Protein AF-A0A4U6LRL7-F1 (afdb_monomer)

pLDDT: mean 92.48, std 4.4, range [77.06, 97.94]

Radius of gyration: 15.13 Å; Cα contacts (8 Å, |Δi|>4): 136; chains: 1; bounding box: 31×24×38 Å

Structure (mmCIF, N/CA/C/O backbone):
data_AF-A0A4U6LRL7-F1
#
_entry.id   AF-A0A4U6LRL7-F1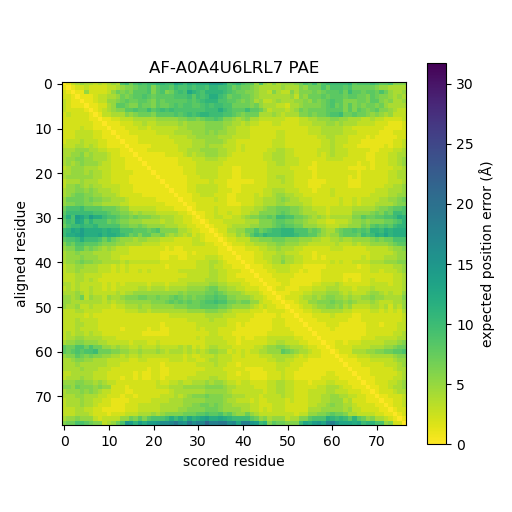
#
loop_
_atom_site.group_PDB
_atom_site.id
_atom_site.type_symbol
_atom_site.label_atom_id
_atom_site.label_alt_id
_atom_site.label_comp_id
_atom_site.label_asym_id
_atom_site.label_entity_id
_atom_site.label_seq_id
_atom_site.pdbx_PDB_ins_code
_atom_site.Cartn_x
_atom_site.Cartn_y
_atom_site.Cartn_z
_atom_site.occupancy
_atom_site.B_iso_or_equiv
_atom_site.auth_seq_id
_atom_site.auth_comp_id
_atom_site.auth_asym_id
_atom_site.auth_atom_id
_atom_site.pdbx_PDB_model_num
ATOM 1 N N . TRP A 1 1 ? 16.753 -1.667 -4.319 1.00 84.25 1 TRP A N 1
ATOM 2 C CA . TRP A 1 1 ? 16.542 -3.081 -3.964 1.00 84.25 1 TRP A CA 1
ATOM 3 C C . TRP A 1 1 ? 17.417 -3.927 -4.852 1.00 84.25 1 TRP A C 1
ATOM 5 O O . TRP A 1 1 ? 17.228 -3.889 -6.060 1.00 84.25 1 TRP A O 1
ATOM 15 N N . ASP A 1 2 ? 18.329 -4.700 -4.280 1.00 83.50 2 ASP A N 1
ATOM 16 C CA . ASP A 1 2 ? 19.122 -5.645 -5.063 1.00 83.50 2 ASP A CA 1
ATOM 17 C C . ASP A 1 2 ? 18.375 -6.975 -5.133 1.00 83.50 2 ASP A C 1
ATOM 19 O O . ASP A 1 2 ? 18.178 -7.658 -4.127 1.00 83.50 2 ASP A O 1
ATOM 23 N N . SER A 1 3 ? 17.886 -7.324 -6.322 1.00 82.31 3 SER A N 1
ATOM 24 C CA . SER A 1 3 ? 17.192 -8.591 -6.527 1.00 82.31 3 SER A CA 1
ATOM 25 C C . SER A 1 3 ? 18.215 -9.714 -6.634 1.00 82.31 3 SER A C 1
ATOM 27 O O . SER A 1 3 ? 18.934 -9.815 -7.626 1.00 82.31 3 SER A O 1
ATOM 29 N N . VAL A 1 4 ? 18.259 -10.587 -5.625 1.00 84.75 4 VAL A N 1
ATOM 30 C CA . VAL A 1 4 ? 19.126 -11.781 -5.624 1.00 84.75 4 VAL A CA 1
ATOM 31 C C . VAL A 1 4 ? 18.728 -12.753 -6.739 1.00 84.75 4 VAL A C 1
ATOM 33 O O . VAL A 1 4 ? 19.593 -13.352 -7.375 1.00 84.75 4 VAL A O 1
ATOM 36 N N . ILE A 1 5 ? 17.423 -12.885 -6.998 1.00 85.25 5 ILE A N 1
ATOM 37 C CA . ILE A 1 5 ? 16.882 -13.782 -8.029 1.00 85.25 5 ILE A CA 1
ATOM 38 C C . ILE A 1 5 ? 17.173 -13.227 -9.427 1.00 85.25 5 ILE A C 1
ATOM 40 O O . ILE A 1 5 ? 17.663 -13.962 -10.281 1.00 85.25 5 ILE A O 1
ATOM 44 N N . ASP A 1 6 ? 16.928 -11.932 -9.650 1.00 85.31 6 ASP A N 1
ATOM 45 C CA . ASP A 1 6 ? 17.098 -11.329 -10.978 1.00 85.31 6 ASP A CA 1
ATOM 46 C C . ASP A 1 6 ? 18.524 -10.817 -11.245 1.00 85.31 6 ASP A C 1
ATOM 48 O O . ASP A 1 6 ? 18.825 -10.414 -12.367 1.00 85.31 6 ASP A O 1
ATOM 52 N N . LYS A 1 7 ? 19.395 -10.811 -10.226 1.00 88.81 7 LYS A N 1
ATOM 53 C CA . LYS A 1 7 ? 20.784 -10.316 -10.265 1.00 88.81 7 LYS A CA 1
ATOM 54 C C . LYS A 1 7 ? 20.924 -8.876 -10.777 1.00 88.81 7 LYS A C 1
ATOM 56 O O . LYS A 1 7 ? 21.884 -8.556 -11.473 1.00 88.81 7 LYS A O 1
ATOM 61 N N . LYS A 1 8 ? 19.969 -8.012 -10.431 1.00 90.38 8 LYS A N 1
ATOM 62 C CA . LYS A 1 8 ? 19.964 -6.591 -10.807 1.00 90.38 8 LYS A CA 1
ATOM 63 C C . LYS A 1 8 ? 19.381 -5.714 -9.708 1.00 90.38 8 LYS A C 1
ATOM 65 O O . LYS A 1 8 ? 18.625 -6.193 -8.855 1.00 90.38 8 LYS A O 1
ATOM 70 N N . ALA A 1 9 ? 19.713 -4.431 -9.764 1.00 90.94 9 ALA A N 1
ATOM 71 C CA . ALA A 1 9 ? 19.173 -3.428 -8.865 1.00 90.94 9 ALA A CA 1
ATOM 72 C C . ALA A 1 9 ? 17.867 -2.855 -9.427 1.00 90.94 9 ALA A C 1
ATOM 74 O O . ALA A 1 9 ? 17.777 -2.510 -10.604 1.00 90.94 9 ALA A O 1
ATOM 75 N N . TYR A 1 10 ? 16.869 -2.724 -8.560 1.00 92.00 10 TYR A N 1
ATOM 76 C CA . TYR A 1 10 ? 15.631 -2.011 -8.831 1.00 92.00 10 TYR A CA 1
ATOM 77 C C . TYR A 1 10 ? 15.512 -0.790 -7.935 1.00 92.00 10 TYR A C 1
ATOM 79 O O . TYR A 1 10 ? 15.675 -0.868 -6.712 1.00 92.00 10 TYR A O 1
ATOM 87 N N . GLU A 1 11 ? 15.131 0.320 -8.539 1.00 93.62 11 GLU A N 1
ATOM 88 C CA . GLU A 1 11 ? 14.709 1.527 -7.846 1.00 93.62 11 GLU A CA 1
ATOM 89 C C . GLU A 1 11 ? 13.219 1.720 -8.091 1.00 93.62 11 GLU A C 1
ATOM 91 O O . GLU A 1 11 ? 12.726 1.433 -9.179 1.00 93.62 11 GLU A O 1
ATOM 96 N N . THR A 1 12 ? 12.453 2.119 -7.078 1.00 93.81 12 THR A N 1
ATOM 97 C CA . THR A 1 12 ? 11.016 2.350 -7.254 1.00 93.81 12 THR A CA 1
ATOM 98 C C . THR A 1 12 ? 10.578 3.612 -6.546 1.00 93.81 12 THR A C 1
ATOM 100 O O . THR A 1 12 ? 10.763 3.755 -5.341 1.00 93.81 12 THR A O 1
ATOM 103 N N . GLU A 1 13 ? 9.947 4.492 -7.311 1.00 95.50 13 GLU A N 1
ATOM 104 C CA . GLU A 1 13 ? 9.291 5.697 -6.83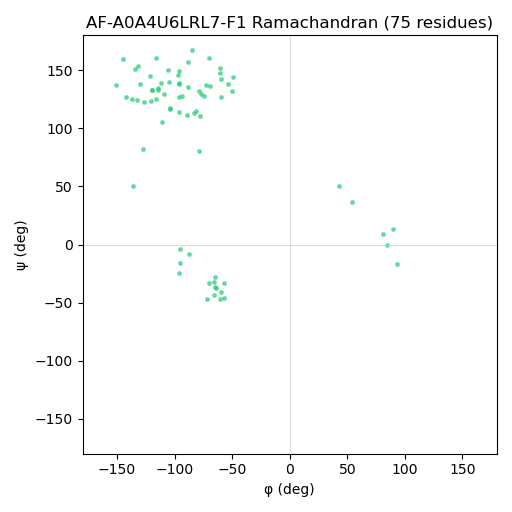6 1.00 95.50 13 GLU A CA 1
ATOM 105 C C . GLU A 1 13 ? 7.794 5.414 -6.662 1.00 95.50 13 GLU A C 1
ATOM 107 O O . GLU A 1 13 ? 7.129 4.926 -7.583 1.00 95.50 13 GLU A O 1
ATOM 112 N N . ILE A 1 14 ? 7.258 5.708 -5.475 1.00 95.44 14 ILE A N 1
ATOM 113 C CA . ILE A 1 14 ? 5.863 5.442 -5.108 1.00 95.44 14 ILE A CA 1
ATOM 114 C C . ILE A 1 14 ? 5.246 6.738 -4.595 1.00 95.44 14 ILE A C 1
ATOM 116 O O . ILE A 1 14 ? 5.711 7.310 -3.613 1.00 95.44 14 ILE A O 1
ATOM 120 N N . TRP A 1 15 ? 4.159 7.169 -5.228 1.00 96.06 15 TRP A N 1
ATOM 121 C CA . TRP A 1 15 ? 3.342 8.278 -4.754 1.00 96.06 15 TRP A CA 1
ATOM 122 C C . TRP A 1 15 ? 2.074 7.713 -4.134 1.00 96.06 15 TRP A C 1
ATOM 124 O O . TRP A 1 15 ? 1.265 7.074 -4.817 1.00 96.06 15 TRP A O 1
ATOM 134 N N . PHE A 1 16 ? 1.889 7.948 -2.840 1.00 93.88 16 PHE A N 1
ATOM 135 C CA . PHE A 1 16 ? 0.705 7.472 -2.134 1.00 93.88 16 PHE A CA 1
ATOM 136 C C . PHE A 1 16 ? -0.539 8.226 -2.586 1.00 93.88 16 PHE A C 1
ATOM 138 O O . PHE A 1 16 ? -0.533 9.449 -2.741 1.00 93.88 16 PHE A O 1
ATOM 145 N N . SER A 1 17 ? -1.618 7.479 -2.805 1.00 96.00 17 SER A N 1
ATOM 146 C CA . SER A 1 17 ? -2.912 8.075 -3.098 1.00 96.00 17 SER A CA 1
ATOM 147 C C . SER A 1 17 ? -3.469 8.769 -1.858 1.00 96.00 17 SER A C 1
ATOM 149 O O . SER A 1 17 ? -3.092 8.481 -0.717 1.00 96.00 17 SER A O 1
ATOM 151 N N . ARG A 1 18 ? -4.421 9.679 -2.079 1.00 96.94 18 ARG A N 1
ATOM 152 C CA . ARG A 1 18 ? -5.178 10.292 -0.982 1.00 96.94 18 ARG A CA 1
ATOM 153 C C . ARG A 1 18 ? -5.878 9.233 -0.126 1.00 96.94 18 ARG A C 1
ATOM 155 O O . ARG A 1 18 ? -5.989 9.416 1.078 1.00 96.94 18 ARG A O 1
ATOM 162 N N . GLU A 1 19 ? -6.312 8.135 -0.736 1.00 96.88 19 GLU A N 1
ATOM 163 C CA . GLU A 1 19 ? -6.963 7.008 -0.061 1.00 96.88 19 GLU A CA 1
ATOM 164 C C . GLU A 1 19 ? -5.998 6.287 0.886 1.00 96.88 19 GLU A C 1
ATOM 166 O O . GLU A 1 19 ? -6.366 5.998 2.023 1.00 96.88 19 GLU A O 1
ATOM 171 N N . THR A 1 20 ? -4.751 6.048 0.462 1.00 96.69 20 THR A N 1
ATOM 172 C CA . THR A 1 20 ? -3.710 5.504 1.347 1.00 96.69 20 THR A CA 1
ATOM 173 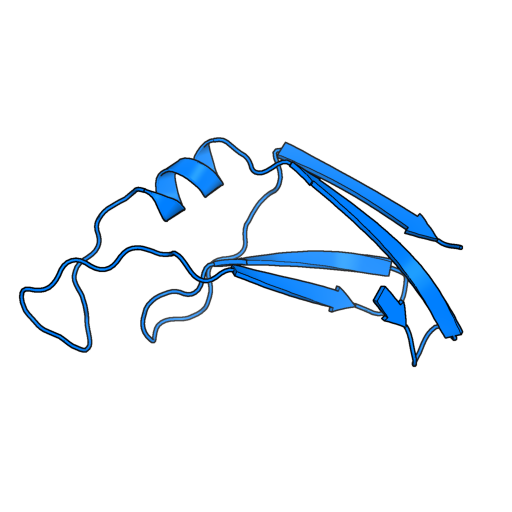C C . THR A 1 20 ? -3.453 6.448 2.519 1.00 96.69 20 THR A C 1
ATOM 175 O O . THR A 1 20 ? -3.478 6.013 3.667 1.00 96.69 20 THR A O 1
ATOM 178 N N . TRP A 1 21 ? -3.307 7.751 2.257 1.00 95.38 21 TRP A N 1
ATOM 179 C CA . TRP A 1 21 ? -3.158 8.758 3.314 1.00 95.38 21 TRP A CA 1
ATOM 180 C C . TRP A 1 21 ? -4.326 8.756 4.304 1.00 95.38 21 TRP A C 1
ATOM 182 O O . TRP A 1 21 ? -4.109 8.755 5.512 1.00 95.38 21 TRP A O 1
ATOM 192 N N . GLN A 1 22 ? -5.562 8.703 3.805 1.00 97.31 22 GLN A N 1
ATOM 193 C CA . GLN A 1 22 ? -6.758 8.628 4.642 1.00 97.31 22 GLN A CA 1
ATOM 194 C C . GLN A 1 22 ? -6.755 7.380 5.525 1.00 97.31 22 GLN A C 1
ATOM 196 O O . GLN A 1 22 ? -7.108 7.479 6.696 1.00 97.31 22 GLN A O 1
ATOM 201 N N . GLN A 1 23 ? -6.333 6.223 5.008 1.00 96.75 23 GLN A N 1
ATOM 202 C CA . GLN A 1 23 ? -6.221 5.001 5.809 1.00 96.75 23 GLN A CA 1
ATOM 203 C C . GLN A 1 23 ? -5.157 5.120 6.906 1.00 96.75 23 GLN A C 1
ATOM 205 O O . GLN A 1 23 ? -5.374 4.620 8.004 1.00 96.75 23 GLN A O 1
ATOM 210 N N . MET A 1 24 ? -4.039 5.801 6.646 1.00 95.81 24 MET A N 1
ATOM 211 C CA . MET A 1 24 ? -2.988 6.000 7.652 1.00 95.81 24 MET A CA 1
ATOM 212 C C . MET A 1 24 ? -3.415 6.962 8.769 1.00 95.81 24 MET A C 1
ATOM 214 O O . MET A 1 24 ? -3.028 6.778 9.918 1.00 95.81 24 MET A O 1
ATOM 218 N N . THR A 1 25 ? -4.239 7.971 8.463 1.00 95.56 25 THR A N 1
ATOM 219 C CA . THR A 1 25 ? -4.694 8.965 9.455 1.00 95.56 25 THR A CA 1
ATOM 220 C C . THR A 1 25 ? -6.053 8.644 10.076 1.00 95.56 25 THR A C 1
ATOM 222 O O . THR A 1 25 ? -6.525 9.392 10.930 1.00 95.56 25 THR A O 1
ATOM 225 N N . THR A 1 26 ? -6.722 7.575 9.637 1.00 96.44 26 THR A N 1
ATOM 226 C CA . THR A 1 26 ? -7.990 7.130 10.227 1.00 96.44 26 THR A CA 1
ATOM 227 C C . THR A 1 26 ? -7.717 6.400 11.535 1.00 96.44 26 THR A C 1
ATOM 229 O O . THR A 1 26 ? -6.901 5.485 11.589 1.00 96.44 26 THR A O 1
ATOM 232 N N . ALA A 1 27 ? -8.427 6.803 12.587 1.00 95.50 27 ALA A N 1
ATOM 233 C CA . ALA A 1 27 ? -8.431 6.111 13.865 1.00 95.50 27 ALA A CA 1
ATOM 234 C C . ALA A 1 27 ? -9.259 4.820 13.770 1.00 95.50 27 ALA A C 1
ATOM 236 O O . ALA A 1 27 ? -10.428 4.850 13.383 1.00 95.50 27 ALA A O 1
ATOM 237 N N . TYR A 1 28 ? -8.668 3.704 14.178 1.00 92.81 28 TYR A N 1
ATOM 238 C CA . TYR A 1 28 ? -9.314 2.400 14.303 1.00 92.81 28 TYR A CA 1
ATOM 239 C C . TYR A 1 28 ? -9.319 1.952 15.768 1.00 92.81 28 TYR A C 1
ATOM 241 O O . TYR A 1 28 ? -8.535 2.438 16.587 1.00 92.81 28 TYR A O 1
ATOM 249 N N . ALA A 1 29 ? -10.197 1.012 16.111 1.00 90.38 29 ALA A N 1
ATOM 250 C CA . ALA A 1 29 ? -10.145 0.355 17.411 1.00 90.38 29 ALA A CA 1
ATOM 251 C C . ALA A 1 29 ? -8.952 -0.611 17.466 1.00 90.38 29 ALA A C 1
ATOM 253 O O . ALA A 1 29 ? -8.700 -1.343 16.508 1.00 90.38 29 ALA A O 1
ATOM 254 N N . ASP A 1 30 ? -8.230 -0.627 18.585 1.00 91.12 30 ASP A N 1
ATOM 255 C CA . ASP A 1 30 ? -7.147 -1.584 18.791 1.00 91.12 30 ASP A CA 1
ATOM 256 C C . ASP A 1 30 ? -7.692 -2.941 19.294 1.00 91.12 30 ASP A C 1
ATOM 258 O O . ASP A 1 30 ? -8.197 -3.051 20.415 1.00 91.12 30 ASP A O 1
ATOM 262 N N . THR A 1 31 ? -7.573 -3.978 18.460 1.00 86.44 31 THR A N 1
ATOM 263 C CA . THR A 1 31 ? -7.987 -5.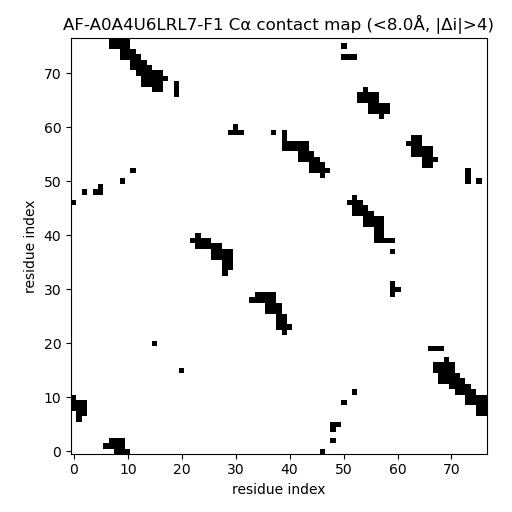366 18.722 1.00 86.44 31 THR A CA 1
ATOM 264 C C . THR A 1 31 ? -7.186 -6.025 19.850 1.00 86.44 31 THR A C 1
ATOM 266 O O . THR A 1 31 ? -7.706 -6.895 20.546 1.00 86.44 31 THR A O 1
ATOM 269 N N . TYR A 1 32 ? -5.935 -5.610 20.072 1.00 88.62 32 TYR A N 1
ATOM 270 C CA . TYR A 1 32 ? -5.064 -6.154 21.118 1.00 88.62 32 TYR A CA 1
ATOM 271 C C . TYR A 1 32 ? -5.083 -5.324 22.403 1.00 88.62 32 TYR A C 1
ATOM 273 O O . TYR A 1 32 ? -4.785 -5.846 23.480 1.00 88.62 32 TYR A O 1
ATOM 281 N N . LYS A 1 33 ? -5.410 -4.029 22.314 1.00 89.81 33 LYS A N 1
ATOM 282 C CA . LYS A 1 33 ? -5.459 -3.106 23.459 1.00 89.81 33 LYS A CA 1
ATOM 283 C C . LYS A 1 33 ? -6.810 -2.383 23.504 1.00 89.81 33 LYS A C 1
ATOM 285 O O . LYS A 1 33 ? -6.893 -1.227 23.082 1.00 89.81 33 LYS A O 1
ATOM 290 N N . PRO A 1 34 ? -7.857 -3.016 24.067 1.00 87.12 34 PRO A N 1
ATOM 291 C CA . PRO A 1 34 ? -9.186 -2.419 24.152 1.00 87.12 34 PRO A CA 1
ATOM 292 C C . PRO A 1 34 ? -9.155 -0.996 24.727 1.00 87.12 34 PRO A C 1
ATOM 294 O O . PRO A 1 34 ? -8.517 -0.737 25.748 1.00 87.12 34 PRO A O 1
ATOM 297 N N . GLY A 1 35 ? -9.839 -0.067 24.057 1.00 87.25 35 GLY A N 1
ATOM 298 C CA . GLY A 1 35 ? -9.903 1.343 24.456 1.00 87.25 35 GLY A CA 1
ATOM 299 C C . GLY A 1 35 ? -8.734 2.213 23.979 1.00 87.25 35 GLY A C 1
ATOM 300 O O . GLY A 1 35 ? -8.740 3.412 24.251 1.00 87.25 35 GLY A O 1
ATOM 301 N N . LYS A 1 36 ? -7.753 1.657 23.254 1.00 92.25 36 LYS A N 1
ATOM 302 C CA . LYS A 1 36 ? -6.721 2.445 22.567 1.00 92.25 36 LYS A CA 1
ATOM 303 C C . LYS A 1 36 ? -7.064 2.655 21.097 1.00 92.25 36 LYS A C 1
ATOM 305 O O . LYS A 1 36 ? -7.647 1.789 20.446 1.00 92.25 36 LYS A O 1
ATOM 310 N N . THR A 1 37 ? -6.675 3.821 20.588 1.00 91.69 37 THR A N 1
ATOM 311 C CA . THR A 1 37 ? -6.722 4.120 19.158 1.00 91.69 37 THR A CA 1
ATOM 312 C C . THR A 1 37 ? -5.542 3.464 18.459 1.00 91.69 37 THR A C 1
ATOM 314 O O . THR A 1 37 ? -4.399 3.626 18.887 1.00 91.69 37 THR A O 1
ATOM 317 N N . TYR A 1 38 ? -5.830 2.781 17.361 1.00 94.31 38 TYR A N 1
ATOM 318 C CA . TYR A 1 38 ? -4.858 2.254 16.419 1.00 94.31 38 TYR A CA 1
ATOM 319 C C . TYR A 1 38 ? -4.849 3.111 15.149 1.00 94.31 38 TYR A C 1
ATOM 321 O O . TYR A 1 38 ? -5.903 3.519 14.660 1.00 94.31 38 TYR A O 1
ATOM 329 N N . TYR A 1 39 ? -3.663 3.355 14.602 1.00 95.75 39 TYR A N 1
ATOM 330 C CA . TYR A 1 39 ? -3.472 3.926 13.272 1.00 95.75 39 TYR A CA 1
ATOM 331 C C . TYR A 1 39 ? -2.653 2.939 12.450 1.00 95.75 39 TYR A C 1
ATOM 333 O O . TYR A 1 39 ? -1.768 2.277 12.985 1.00 95.75 39 TYR A O 1
ATOM 341 N N . ARG A 1 40 ? -2.932 2.844 11.148 1.00 95.44 40 ARG A N 1
ATOM 342 C CA . ARG A 1 40 ? -2.125 2.029 10.232 1.00 95.44 40 ARG A CA 1
ATOM 343 C C . ARG A 1 40 ? -0.853 2.787 9.860 1.00 95.44 40 ARG A C 1
ATOM 345 O O . ARG A 1 40 ? -0.795 3.430 8.817 1.00 95.44 40 ARG A O 1
ATOM 352 N N . ASP A 1 41 ? 0.137 2.748 10.737 1.00 93.12 41 ASP A N 1
ATOM 353 C CA . ASP A 1 41 ? 1.414 3.454 10.596 1.00 93.12 41 ASP A CA 1
ATOM 354 C C . ASP A 1 41 ? 2.534 2.589 9.995 1.00 93.12 41 ASP A C 1
ATOM 356 O O . ASP A 1 41 ? 3.518 3.122 9.480 1.00 93.12 41 ASP A O 1
ATOM 360 N N . ASN A 1 42 ? 2.354 1.268 9.970 1.00 94.81 42 ASN A N 1
ATOM 361 C CA . ASN A 1 42 ? 3.296 0.332 9.367 1.00 94.81 42 ASN A CA 1
ATOM 362 C C . ASN A 1 42 ? 2.948 0.011 7.910 1.00 94.81 42 ASN A C 1
ATOM 364 O O . ASN A 1 42 ? 1.841 -0.428 7.579 1.00 94.81 42 ASN A O 1
ATOM 368 N N . MET A 1 43 ? 3.942 0.174 7.036 1.00 95.50 43 MET A N 1
ATOM 369 C CA . MET A 1 43 ? 3.839 -0.090 5.605 1.00 95.50 43 MET A CA 1
ATOM 370 C C . MET A 1 43 ? 4.837 -1.157 5.168 1.00 95.50 43 MET A C 1
ATOM 372 O O . MET A 1 43 ? 6.022 -1.103 5.489 1.00 95.50 43 MET A O 1
ATOM 376 N N . ILE A 1 44 ? 4.344 -2.113 4.389 1.00 95.81 44 ILE A N 1
ATOM 377 C CA . ILE A 1 44 ? 5.115 -3.226 3.844 1.00 95.81 44 ILE A CA 1
ATOM 378 C C . ILE A 1 44 ? 5.269 -2.995 2.345 1.00 95.81 44 ILE A C 1
ATOM 380 O O . ILE A 1 44 ? 4.283 -2.769 1.643 1.00 95.81 44 ILE A O 1
ATO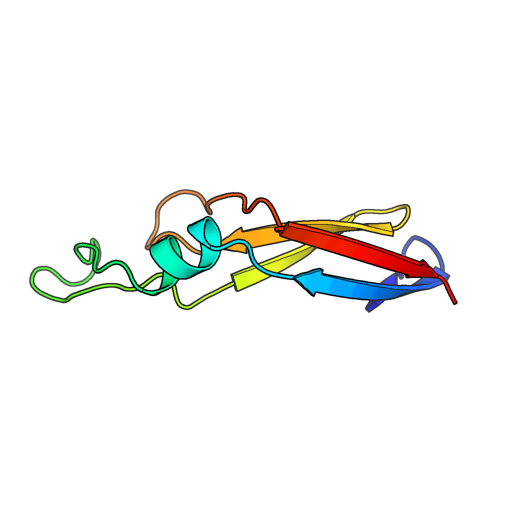M 384 N N . ILE A 1 45 ? 6.501 -3.075 1.847 1.00 94.81 45 ILE A N 1
ATOM 385 C CA . ILE A 1 45 ? 6.823 -2.938 0.425 1.00 94.81 45 ILE A CA 1
ATOM 386 C C . ILE A 1 45 ? 7.497 -4.228 -0.024 1.00 94.81 45 ILE A C 1
ATOM 388 O O . ILE A 1 45 ? 8.493 -4.650 0.559 1.00 94.81 45 ILE A O 1
ATOM 392 N N . GLY A 1 46 ? 6.935 -4.865 -1.046 1.00 92.44 46 GLY A N 1
ATOM 393 C CA . GLY A 1 46 ? 7.419 -6.133 -1.577 1.00 92.44 46 GLY A CA 1
ATOM 394 C C . GLY A 1 46 ? 7.827 -5.999 -3.033 1.00 92.44 46 GLY A C 1
ATOM 395 O O . GLY A 1 46 ? 7.073 -5.456 -3.839 1.00 92.44 46 GLY A O 1
ATOM 396 N N . LEU A 1 47 ? 9.000 -6.537 -3.358 1.00 90.88 47 LEU A N 1
ATOM 397 C CA . LEU A 1 47 ? 9.505 -6.694 -4.716 1.00 90.88 47 LEU A CA 1
ATOM 398 C C . LEU A 1 47 ? 9.365 -8.162 -5.130 1.00 90.88 47 LEU A C 1
ATOM 400 O O . LEU A 1 47 ? 9.992 -9.040 -4.540 1.00 90.88 47 LEU A O 1
ATOM 404 N N . ALA A 1 48 ? 8.550 -8.429 -6.143 1.00 88.19 48 ALA A N 1
ATOM 405 C CA . ALA A 1 48 ? 8.485 -9.733 -6.789 1.00 88.19 48 ALA A CA 1
ATOM 406 C C . ALA A 1 48 ? 9.512 -9.826 -7.937 1.00 88.19 48 ALA A C 1
ATOM 408 O O . ALA A 1 48 ? 9.903 -8.787 -8.488 1.00 88.19 48 ALA A O 1
ATOM 409 N N . PRO A 1 49 ? 9.925 -11.050 -8.331 1.00 83.75 49 PRO A N 1
ATOM 410 C CA . PRO A 1 49 ? 10.769 -11.258 -9.505 1.00 83.75 49 PRO A CA 1
ATOM 411 C C . PRO A 1 49 ? 10.237 -10.520 -10.738 1.00 83.75 49 PRO A C 1
ATOM 413 O O . PRO A 1 49 ? 9.025 -10.397 -10.934 1.00 83.75 49 PRO A O 1
ATOM 416 N N . GLY A 1 50 ? 11.150 -10.007 -11.559 1.00 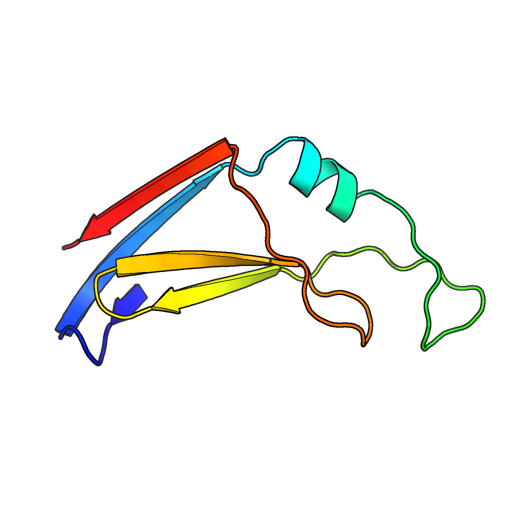86.00 50 GLY A N 1
ATOM 417 C CA . GLY A 1 50 ? 10.808 -9.200 -12.730 1.00 86.00 50 GLY A CA 1
ATOM 418 C C . GLY A 1 50 ? 10.508 -7.728 -12.431 1.00 86.00 50 GLY A C 1
ATOM 419 O O . GLY A 1 50 ? 10.071 -7.014 -13.330 1.00 86.00 50 GLY A O 1
ATOM 420 N N . GLY A 1 51 ? 10.747 -7.252 -11.203 1.00 87.38 51 GLY A N 1
ATOM 421 C CA . GLY A 1 51 ? 10.670 -5.821 -10.881 1.00 87.38 51 GLY A CA 1
ATOM 422 C C . GLY A 1 51 ? 9.293 -5.335 -10.434 1.00 87.38 51 GLY A C 1
ATOM 423 O O . GLY A 1 51 ? 9.045 -4.134 -10.395 1.00 87.38 51 GLY A O 1
ATOM 424 N N . THR A 1 52 ? 8.364 -6.238 -10.113 1.00 91.56 52 THR A N 1
ATOM 425 C CA . THR A 1 52 ? 7.011 -5.829 -9.712 1.00 91.56 52 THR A CA 1
ATOM 426 C C . THR A 1 52 ? 6.990 -5.435 -8.241 1.00 91.56 52 THR A C 1
ATOM 428 O O . THR A 1 52 ? 7.164 -6.287 -7.371 1.00 91.56 52 THR A O 1
ATOM 431 N N . VAL A 1 53 ? 6.715 -4.162 -7.958 1.00 93.88 53 VAL A N 1
ATOM 432 C CA . VAL A 1 53 ? 6.552 -3.660 -6.587 1.00 93.88 53 VAL A CA 1
ATOM 433 C C . VAL A 1 53 ? 5.082 -3.603 -6.183 1.00 93.88 53 VAL A C 1
ATOM 435 O O . VAL A 1 53 ? 4.221 -3.197 -6.967 1.00 93.88 53 VAL A O 1
ATOM 438 N N . ARG A 1 54 ? 4.796 -4.013 -4.945 1.00 95.81 54 ARG A N 1
ATOM 439 C CA . ARG A 1 54 ? 3.491 -3.887 -4.285 1.00 95.81 54 ARG A CA 1
ATOM 440 C C . ARG A 1 54 ? 3.652 -3.317 -2.881 1.00 95.81 54 ARG A C 1
ATOM 442 O O . ARG A 1 54 ? 4.697 -3.481 -2.253 1.00 95.81 54 ARG A O 1
ATOM 449 N N . VAL A 1 55 ? 2.595 -2.664 -2.408 1.00 96.19 55 VAL A N 1
ATOM 450 C CA . VAL A 1 55 ? 2.561 -1.962 -1.123 1.00 96.19 55 VAL A CA 1
ATOM 451 C C . VAL A 1 55 ? 1.334 -2.389 -0.334 1.00 96.19 55 VAL A C 1
ATOM 453 O O . VAL A 1 55 ? 0.239 -2.478 -0.893 1.00 96.19 55 VAL A O 1
ATOM 456 N N . TRP A 1 56 ? 1.501 -2.605 0.965 1.00 97.94 56 TRP A N 1
ATOM 457 C CA . TRP A 1 56 ? 0.417 -2.915 1.889 1.00 97.94 56 TRP A CA 1
ATOM 458 C C . TRP A 1 56 ? 0.538 -2.091 3.166 1.00 97.94 56 TRP A C 1
ATOM 460 O O . TRP A 1 56 ? 1.643 -1.759 3.586 1.00 97.94 56 TRP A O 1
ATOM 470 N N . LEU A 1 57 ? -0.597 -1.808 3.800 1.00 97.69 57 LEU A N 1
ATOM 471 C CA . LEU A 1 57 ? -0.638 -1.326 5.179 1.00 97.69 57 LEU A CA 1
ATOM 472 C C . LEU A 1 57 ? -0.890 -2.500 6.122 1.00 97.69 57 LEU A C 1
ATOM 474 O O . LEU A 1 57 ? -1.719 -3.368 5.826 1.00 97.69 57 LEU A O 1
ATOM 478 N N . GLU A 1 58 ? -0.197 -2.513 7.256 1.00 95.94 58 GLU A N 1
ATOM 479 C CA . GLU A 1 58 ? -0.531 -3.415 8.355 1.00 95.94 58 GLU A CA 1
ATOM 480 C C . GLU A 1 58 ? -1.958 -3.147 8.853 1.00 95.94 58 GLU A C 1
ATOM 482 O O . GLU A 1 58 ? -2.493 -2.046 8.707 1.00 95.94 58 GLU A O 1
ATOM 487 N N . ASN A 1 59 ? -2.603 -4.178 9.398 1.00 95.06 59 ASN A N 1
ATOM 488 C CA . ASN A 1 59 ? -3.992 -4.108 9.827 1.00 95.06 59 ASN A CA 1
ATOM 489 C C . ASN A 1 59 ? -4.221 -4.768 11.192 1.00 95.06 59 ASN A C 1
ATOM 491 O O . ASN A 1 59 ? -5.093 -5.609 11.332 1.00 95.06 59 ASN A O 1
ATOM 495 N N . ASN A 1 60 ? -3.422 -4.412 12.196 1.00 91.94 60 ASN A N 1
ATOM 496 C CA . ASN A 1 60 ? -3.638 -4.793 13.599 1.00 91.94 60 ASN A CA 1
ATOM 497 C C . ASN A 1 60 ? -4.072 -6.257 13.860 1.00 91.94 60 ASN A C 1
ATOM 499 O O . ASN A 1 60 ? -5.052 -6.506 14.562 1.00 91.94 60 ASN A O 1
ATOM 503 N N . GLY A 1 61 ? -3.354 -7.227 13.287 1.00 88.44 61 GLY A N 1
ATOM 504 C CA . GLY A 1 61 ? -3.649 -8.659 13.450 1.00 88.44 61 GLY A CA 1
ATOM 505 C C . GLY A 1 61 ? -4.541 -9.275 12.375 1.00 88.44 61 GLY A C 1
ATOM 506 O O . GLY A 1 61 ? -4.537 -10.494 12.206 1.00 88.44 61 GLY A O 1
ATOM 507 N N . ASP A 1 62 ? -5.245 -8.448 11.609 1.00 92.50 62 ASP A N 1
ATOM 508 C CA . ASP A 1 62 ? -5.970 -8.855 10.412 1.00 92.50 62 ASP A CA 1
ATOM 509 C C . ASP A 1 62 ? -5.044 -8.883 9.180 1.00 92.50 62 ASP A C 1
ATOM 511 O O . ASP A 1 62 ? -3.931 -8.338 9.201 1.00 92.50 62 ASP A O 1
ATOM 515 N N . PRO A 1 63 ? -5.494 -9.474 8.055 1.00 95.56 63 PRO A N 1
ATOM 516 C CA . PRO A 1 63 ? -4.748 -9.435 6.806 1.00 95.56 63 PRO A CA 1
ATOM 517 C C . PRO A 1 63 ? -4.381 -8.009 6.375 1.00 95.56 63 PRO A C 1
ATOM 519 O O . PRO A 1 63 ? -5.197 -7.084 6.436 1.00 95.56 63 PRO A O 1
ATOM 522 N N . VAL A 1 64 ? -3.146 -7.861 5.891 1.00 9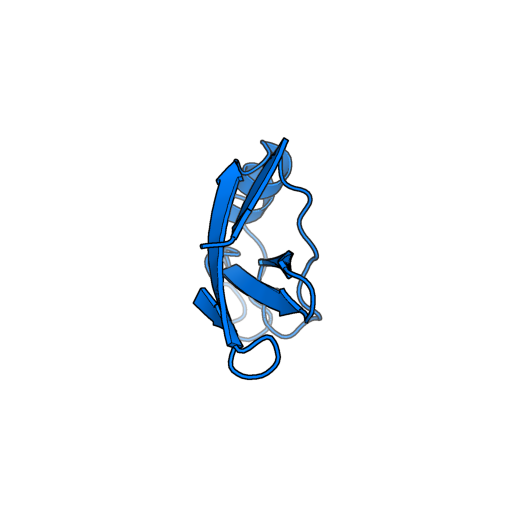7.31 64 VAL A N 1
ATO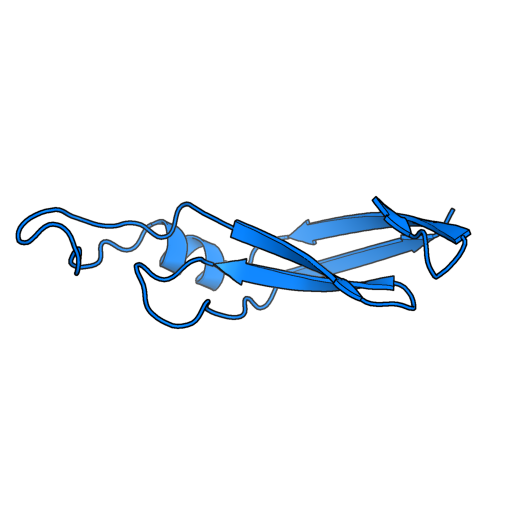M 523 C CA . VAL A 1 64 ? -2.599 -6.596 5.389 1.00 97.31 64 VAL A CA 1
ATOM 524 C C . VAL A 1 64 ? -3.425 -6.052 4.220 1.00 97.31 64 VAL A C 1
ATOM 526 O O . VAL A 1 64 ? -3.896 -6.798 3.357 1.00 97.31 64 VAL A O 1
ATOM 529 N N . VAL A 1 65 ? -3.587 -4.732 4.158 1.00 97.44 65 VAL A N 1
ATOM 530 C CA . VAL A 1 65 ? -4.450 -4.078 3.167 1.00 97.44 65 VAL A CA 1
ATOM 531 C C . VAL A 1 65 ? -3.627 -3.617 1.975 1.00 97.44 65 VAL A C 1
ATOM 533 O O . VAL A 1 65 ? -2.803 -2.709 2.102 1.00 97.44 65 VAL A O 1
ATOM 536 N N . LEU A 1 66 ? -3.874 -4.219 0.806 1.00 97.44 66 LEU A N 1
ATOM 537 C CA . LEU A 1 66 ? -3.228 -3.839 -0.452 1.00 97.44 66 LEU A CA 1
ATOM 538 C C . LEU A 1 66 ? -3.537 -2.379 -0.798 1.00 97.44 66 LEU A C 1
ATOM 540 O O . LEU A 1 66 ? -4.700 -1.985 -0.892 1.00 97.44 66 LEU A O 1
ATOM 544 N N . GLN A 1 67 ? -2.485 -1.603 -1.040 1.00 97.50 67 GLN A N 1
ATOM 545 C CA . GLN A 1 67 ? -2.582 -0.202 -1.420 1.00 97.50 67 GLN A CA 1
ATOM 546 C C . GLN A 1 67 ? -2.510 -0.034 -2.935 1.00 97.50 67 GLN A C 1
ATOM 548 O O . GLN A 1 67 ? -1.844 -0.792 -3.644 1.00 97.50 67 GLN A O 1
ATOM 553 N N . ARG A 1 68 ? -3.195 0.999 -3.426 1.00 95.94 68 ARG A N 1
ATOM 554 C CA . ARG A 1 68 ? -3.126 1.442 -4.818 1.00 95.94 68 ARG A CA 1
ATOM 555 C C . ARG A 1 68 ? -2.417 2.795 -4.855 1.00 95.94 68 ARG A C 1
ATOM 557 O O . ARG A 1 68 ? -3.013 3.790 -4.437 1.00 95.94 68 ARG A O 1
ATOM 564 N N . PRO A 1 69 ? -1.154 2.843 -5.309 1.00 93.25 69 PRO A N 1
ATOM 565 C CA . PRO A 1 69 ? -0.439 4.101 -5.464 1.00 93.25 69 PRO A CA 1
ATOM 566 C C . PRO A 1 69 ? -1.156 5.019 -6.455 1.00 93.25 69 PRO A C 1
ATOM 568 O O . PRO A 1 69 ? -1.724 4.550 -7.441 1.00 93.25 69 PRO A O 1
ATOM 571 N N . ALA A 1 70 ? -1.072 6.331 -6.238 1.00 95.00 70 ALA A N 1
ATOM 572 C CA . ALA A 1 70 ? -1.447 7.307 -7.261 1.00 95.00 70 ALA A CA 1
ATOM 573 C C . ALA A 1 70 ? -0.494 7.236 -8.461 1.00 95.00 70 ALA A C 1
ATOM 575 O O . ALA A 1 70 ? -0.889 7.472 -9.601 1.00 95.00 70 ALA A O 1
ATOM 576 N N . ARG A 1 71 ? 0.774 6.910 -8.192 1.00 95.62 71 ARG A N 1
ATOM 577 C CA . ARG A 1 71 ? 1.828 6.785 -9.191 1.00 95.62 71 ARG A CA 1
ATOM 578 C C . ARG A 1 71 ? 2.863 5.766 -8.708 1.00 95.62 71 ARG A C 1
ATOM 580 O O . ARG A 1 71 ? 3.238 5.798 -7.539 1.00 95.62 71 ARG A O 1
ATOM 587 N N . GLN A 1 72 ? 3.329 4.884 -9.592 1.00 94.44 72 GLN A N 1
ATOM 588 C CA . GLN A 1 72 ? 4.415 3.944 -9.299 1.00 94.44 72 GLN A CA 1
ATOM 589 C C . GLN A 1 72 ? 5.311 3.773 -10.525 1.00 94.44 72 GLN A C 1
ATOM 591 O O . GLN A 1 72 ? 4.811 3.478 -11.610 1.00 94.44 72 GLN A O 1
ATOM 596 N N . PHE A 1 73 ? 6.617 3.963 -10.346 1.00 94.00 73 PHE A N 1
ATOM 597 C CA . PHE A 1 73 ? 7.622 3.848 -11.404 1.00 94.00 73 PHE A CA 1
ATOM 598 C C . PHE A 1 73 ? 8.778 3.010 -10.889 1.00 94.00 73 PHE A C 1
ATOM 600 O O . PHE A 1 73 ? 9.354 3.344 -9.859 1.00 94.00 73 PHE A O 1
ATOM 607 N N . THR A 1 74 ? 9.113 1.939 -11.605 1.00 92.44 74 THR A N 1
ATOM 608 C CA . THR A 1 74 ? 10.241 1.070 -11.266 1.00 92.44 74 THR A CA 1
ATOM 609 C C . THR A 1 74 ? 11.283 1.138 -12.370 1.00 92.44 74 THR A C 1
ATOM 611 O O . THR A 1 74 ? 10.973 0.902 -13.537 1.00 92.44 74 THR A O 1
ATOM 614 N N . LEU A 1 75 ? 12.515 1.459 -11.991 1.00 91.62 75 LEU A N 1
ATOM 615 C CA . LEU A 1 75 ? 13.685 1.474 -12.857 1.00 91.62 75 LEU A CA 1
ATOM 616 C C . LEU A 1 75 ? 14.566 0.266 -12.536 1.00 91.62 75 LEU A C 1
ATOM 618 O O . LEU A 1 75 ? 14.595 -0.208 -11.400 1.00 91.62 75 LEU A O 1
ATOM 622 N N . THR A 1 76 ? 15.280 -0.225 -13.546 1.00 88.94 76 THR A N 1
ATOM 623 C CA . THR A 1 76 ? 16.323 -1.244 -13.396 1.00 88.94 76 THR A CA 1
ATOM 624 C C . THR A 1 76 ? 17.664 -0.626 -13.753 1.00 88.94 76 THR A C 1
ATOM 626 O O . THR A 1 76 ? 17.761 0.062 -14.771 1.00 88.94 76 THR A O 1
ATOM 629 N N . GLY A 1 77 ? 18.662 -0.864 -12.905 1.00 77.06 77 GLY A N 1
ATOM 630 C CA . GLY A 1 77 ? 20.072 -0.611 -13.211 1.00 77.06 77 GLY A CA 1
ATOM 631 C C . GLY A 1 77 ? 20.706 -1.755 -13.984 1.00 77.06 77 GLY A C 1
ATOM 632 O O . GLY A 1 77 ? 20.073 -2.839 -14.056 1.00 77.06 77 GLY A O 1
#

Mean predicted aligned error: 3.74 Å

Solvent-accessible surface area (backbone atoms only — not comparable to full-atom value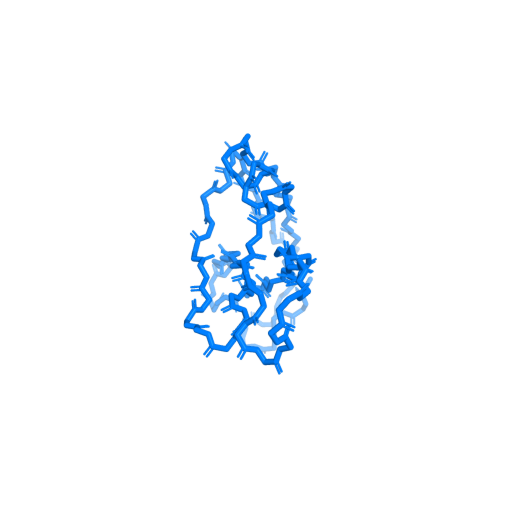s): 4702 Å² total; per-residue (Å²): 87,76,36,80,88,74,73,39,40,39,49,72,54,75,38,76,21,71,66,55,53,49,53,38,72,40,79,38,80,26,82,90,45,81,95,39,80,31,58,41,80,50,73,47,78,46,79,44,88,92,70,48,74,49,44,28,31,51,42,84,91,51,80,62,44,80,56,70,59,70,39,78,49,70,48,73,106

Secondary structure (DSSP, 8-state):
-EETTTTEEEEEEEE--HHHHHHHHS-EE-SSSTT-EE----EEEEEETTTEEEEEEEETTEEEEE---SEEEEEE-

Foldseek 3Di:
DQDPVQRWDKDKDFAADVVNVCQQPDWDAQPVDGPDTDGQPDKDWDADPPGDIWIWTDDRPDDTHTGDTPDMDMDID

Sequence (77 aa):
WDSVIDKKAYETEIWFSRETWQQMTTAYADTYKPGKTYYRDNMIIGLAPGGTVRVWLENNGDPVVLQRPARQFTLTG

Nearest PDB structures (foldseek):
  2ec3-assembly1_A  TM=3.582E-01  e=2.652E+00  Homo sapiens
  4q2h-assembly1_B  TM=3.538E-01  e=6.613E+00  Rhizobium rhizogenes K84
  4lb0-assembly1_A  TM=3.687E-01  e=5.899E+00  Allorhizobium ampelinum S4
  4lb0-assembly1_B  TM=3.686E-01  e=7.413E+00  Allorhizobium ampelinum S4